Protein AF-A0A961MD03-F1 (afdb_monomer_lite)

Sequence (41 aa):
MKKRRNHHAELKARVALETVKGERTVLELATEYGVHPAMIR

Foldseek 3Di:
DPPPPPPDVVLLVVLQVVVVVVPDDLVVSCVVSVNDSVSSD

Structure (mmCIF, N/CA/C/O backbone):
data_AF-A0A961MD03-F1
#
_entry.id   AF-A0A961MD03-F1
#
loop_
_atom_site.group_PDB
_atom_site.id
_atom_site.type_symbol
_atom_site.label_atom_id
_atom_site.label_alt_id
_atom_site.label_comp_id
_atom_site.label_asym_id
_atom_site.label_entity_id
_atom_site.label_seq_id
_atom_site.pdbx_PDB_ins_code
_atom_site.Cartn_x
_atom_site.Cartn_y
_atom_site.Cartn_z
_atom_site.occupancy
_atom_site.B_iso_or_equiv
_atom_site.auth_seq_id
_atom_site.auth_comp_id
_atom_site.auth_asym_id
_atom_site.auth_atom_id
_atom_site.pdbx_PDB_model_num
ATOM 1 N N . MET A 1 1 ? 4.234 3.339 -27.377 1.00 52.12 1 MET A N 1
ATOM 2 C CA . MET A 1 1 ? 3.758 2.341 -26.388 1.00 52.12 1 MET A CA 1
ATOM 3 C C . MET A 1 1 ? 4.287 2.711 -25.004 1.00 52.12 1 MET A C 1
ATOM 5 O O . MET A 1 1 ? 5.497 2.733 -24.815 1.00 52.12 1 MET A O 1
ATOM 9 N N . LYS A 1 2 ? 3.416 3.082 -24.056 1.00 61.00 2 LYS A N 1
ATOM 10 C CA . LYS A 1 2 ? 3.812 3.504 -22.699 1.00 61.00 2 LYS A CA 1
ATOM 11 C C . LYS A 1 2 ? 4.321 2.268 -21.940 1.00 61.00 2 LYS A C 1
ATOM 13 O O . LYS A 1 2 ? 3.516 1.422 -21.559 1.00 61.00 2 LYS A O 1
ATOM 18 N N . LYS A 1 3 ? 5.647 2.116 -21.796 1.00 59.03 3 LYS A N 1
ATOM 19 C CA . LYS A 1 3 ? 6.269 1.021 -21.027 1.00 59.03 3 LYS A CA 1
ATOM 20 C C . LYS A 1 3 ? 5.641 1.008 -19.633 1.00 59.03 3 LYS A C 1
ATOM 22 O O . LYS A 1 3 ? 5.761 1.985 -18.896 1.00 59.03 3 LYS A O 1
ATOM 27 N N . ARG A 1 4 ? 4.940 -0.076 -19.292 1.00 59.69 4 ARG A N 1
ATOM 28 C CA . ARG A 1 4 ? 4.439 -0.299 -17.934 1.00 59.69 4 ARG A CA 1
ATOM 29 C C . ARG A 1 4 ? 5.662 -0.324 -17.021 1.00 59.69 4 ARG A C 1
ATOM 31 O O . ARG A 1 4 ? 6.522 -1.187 -17.167 1.00 59.69 4 ARG A O 1
ATOM 38 N N . ARG A 1 5 ? 5.783 0.671 -16.140 1.00 61.28 5 ARG A N 1
ATOM 39 C CA . ARG A 1 5 ? 6.771 0.650 -15.062 1.00 61.28 5 ARG A CA 1
ATOM 40 C C . ARG A 1 5 ? 6.384 -0.521 -14.165 1.00 61.28 5 ARG A C 1
ATOM 42 O O . ARG A 1 5 ? 5.386 -0.451 -13.453 1.00 61.28 5 ARG A O 1
ATOM 49 N N . ASN A 1 6 ? 7.115 -1.626 -14.274 1.00 59.91 6 ASN A N 1
ATOM 50 C CA . ASN A 1 6 ? 6.965 -2.751 -13.366 1.00 59.91 6 ASN A CA 1
ATOM 51 C C . ASN A 1 6 ? 7.460 -2.282 -11.997 1.00 59.91 6 ASN A C 1
ATOM 53 O O . ASN A 1 6 ? 8.650 -2.335 -11.711 1.00 59.91 6 ASN A O 1
ATOM 57 N N . HIS A 1 7 ? 6.556 -1.761 -11.168 1.00 63.22 7 HIS A N 1
ATOM 58 C CA . HIS A 1 7 ? 6.827 -1.624 -9.743 1.00 63.22 7 HIS A CA 1
ATOM 59 C C . HIS A 1 7 ? 7.170 -3.026 -9.226 1.00 63.22 7 HIS A C 1
ATOM 61 O O . HIS A 1 7 ? 6.398 -3.961 -9.466 1.00 63.22 7 HIS A O 1
ATOM 67 N N . HIS A 1 8 ? 8.355 -3.169 -8.621 1.00 67.06 8 HIS A N 1
ATOM 68 C CA . HIS A 1 8 ? 8.887 -4.438 -8.125 1.00 67.06 8 HIS A CA 1
ATOM 69 C C . HIS A 1 8 ? 7.806 -5.192 -7.338 1.00 67.06 8 HIS A C 1
ATOM 71 O O . HIS A 1 8 ? 7.103 -4.595 -6.524 1.00 67.06 8 HIS A O 1
ATOM 77 N N . ALA A 1 9 ? 7.654 -6.495 -7.595 1.00 70.00 9 ALA A N 1
ATOM 78 C CA . ALA A 1 9 ? 6.630 -7.334 -6.963 1.00 70.00 9 ALA A CA 1
ATOM 79 C C . ALA A 1 9 ? 6.671 -7.258 -5.424 1.00 70.00 9 ALA A C 1
ATOM 81 O O . ALA A 1 9 ? 5.633 -7.308 -4.772 1.00 70.00 9 ALA A O 1
ATOM 82 N N . GLU A 1 10 ? 7.860 -7.037 -4.868 1.00 70.69 10 GLU A N 1
ATOM 83 C CA . GLU A 1 10 ? 8.096 -6.827 -3.442 1.00 70.69 10 GLU A CA 1
ATOM 84 C C . GLU A 1 10 ? 7.369 -5.595 -2.879 1.00 70.69 10 GLU A C 1
ATOM 86 O O . GLU A 1 10 ? 6.757 -5.674 -1.817 1.00 70.69 10 GLU A O 1
ATOM 91 N N . LEU A 1 11 ? 7.344 -4.481 -3.620 1.00 75.25 11 LEU A N 1
ATOM 92 C CA . LEU A 1 11 ? 6.627 -3.266 -3.220 1.00 75.25 11 LEU A CA 1
ATOM 93 C C . LEU A 1 11 ? 5.124 -3.543 -3.109 1.00 75.25 11 LEU A C 1
ATOM 95 O O . LEU A 1 11 ? 4.480 -3.149 -2.145 1.00 75.25 11 LEU A O 1
ATOM 99 N N . LYS A 1 12 ? 4.571 -4.272 -4.084 1.00 75.94 12 LYS A N 1
ATOM 100 C CA . LYS A 1 12 ? 3.149 -4.636 -4.093 1.00 75.94 12 LYS A CA 1
ATOM 101 C C . LYS A 1 12 ? 2.801 -5.598 -2.962 1.00 75.94 12 LYS A C 1
ATOM 103 O O . LYS A 1 12 ? 1.749 -5.444 -2.357 1.00 75.94 12 LYS A O 1
ATOM 108 N N . ALA A 1 13 ? 3.680 -6.555 -2.665 1.00 79.31 13 ALA A N 1
ATOM 109 C CA . ALA A 1 13 ? 3.490 -7.489 -1.561 1.00 79.31 13 ALA A CA 1
ATOM 110 C C . ALA A 1 13 ? 3.493 -6.768 -0.206 1.00 79.31 13 ALA A C 1
ATOM 112 O O . ALA A 1 13 ? 2.616 -7.014 0.617 1.00 79.31 13 ALA A O 1
ATOM 113 N N . ARG A 1 14 ? 4.426 -5.830 0.001 1.00 80.25 14 ARG A N 1
ATOM 114 C CA . ARG A 1 14 ? 4.486 -5.013 1.222 1.00 80.25 14 ARG A CA 1
ATOM 115 C C . ARG A 1 14 ? 3.246 -4.138 1.386 1.00 80.25 14 ARG A C 1
ATOM 117 O O . ARG A 1 14 ? 2.598 -4.210 2.423 1.00 80.25 14 ARG A O 1
ATOM 124 N N . VAL A 1 15 ? 2.861 -3.413 0.332 1.00 81.06 15 VAL A N 1
ATOM 125 C CA . VAL A 1 15 ? 1.649 -2.580 0.330 1.00 81.06 15 VAL A CA 1
ATOM 126 C C . VAL A 1 15 ? 0.399 -3.418 0.609 1.00 81.06 15 VAL A C 1
ATOM 128 O O . VAL A 1 15 ? -0.429 -3.016 1.421 1.00 81.06 15 VAL A O 1
ATOM 131 N N . ALA A 1 16 ? 0.271 -4.602 0.001 1.00 81.00 16 ALA A N 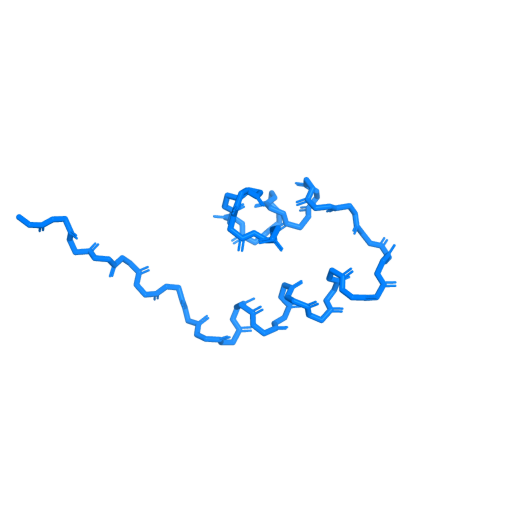1
ATOM 132 C CA . ALA A 1 16 ? -0.856 -5.499 0.250 1.00 81.00 16 ALA A CA 1
ATOM 133 C C . ALA A 1 16 ? -0.898 -5.988 1.708 1.00 81.00 16 ALA A C 1
ATOM 135 O O . ALA A 1 16 ? -1.960 -5.968 2.323 1.00 81.00 16 ALA A O 1
ATOM 136 N N . LEU A 1 17 ? 0.246 -6.372 2.285 1.00 82.69 17 LEU A N 1
ATOM 137 C CA . LEU A 1 17 ? 0.330 -6.809 3.683 1.00 82.69 17 LEU A CA 1
ATOM 138 C C . LEU A 1 17 ? -0.031 -5.691 4.668 1.00 82.69 17 LEU A C 1
ATOM 140 O O . LEU A 1 17 ? -0.770 -5.935 5.619 1.00 82.69 17 LEU A O 1
ATOM 144 N N . GLU A 1 18 ? 0.450 -4.469 4.440 1.00 80.75 18 GLU A N 1
ATOM 145 C CA . GLU 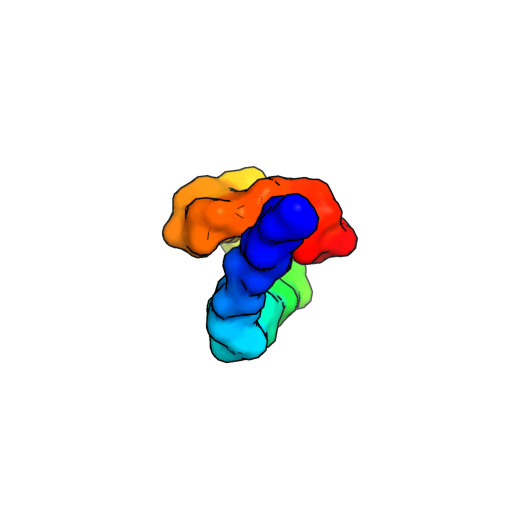A 1 18 ? 0.099 -3.317 5.281 1.00 80.75 18 GLU A CA 1
ATOM 146 C C . GLU A 1 18 ? -1.366 -2.906 5.135 1.00 80.75 18 GLU A C 1
ATOM 148 O O . GLU A 1 18 ? -2.006 -2.562 6.127 1.00 80.75 18 GLU A O 1
ATOM 153 N N . THR A 1 19 ? -1.925 -3.026 3.929 1.00 81.25 19 THR A N 1
ATOM 154 C CA . THR A 1 19 ? -3.355 -2.780 3.696 1.00 81.25 19 THR A CA 1
ATOM 155 C C . THR A 1 19 ? -4.214 -3.807 4.440 1.00 81.25 19 THR A C 1
ATOM 157 O O . THR A 1 19 ? -5.208 -3.438 5.059 1.00 81.25 19 THR A O 1
ATOM 160 N N . VAL A 1 20 ? -3.813 -5.085 4.443 1.00 79.50 20 VAL A N 1
ATOM 161 C CA . VAL A 1 20 ? -4.506 -6.162 5.180 1.00 79.50 20 VAL A CA 1
ATOM 162 C C . VAL A 1 20 ? -4.389 -5.985 6.694 1.00 79.50 20 VAL A C 1
ATOM 164 O O . VAL A 1 20 ? -5.334 -6.287 7.419 1.00 79.50 20 VAL A O 1
ATOM 167 N N . LYS A 1 21 ? -3.255 -5.476 7.184 1.00 81.25 21 LYS A N 1
ATOM 168 C CA . LYS A 1 21 ? -3.059 -5.175 8.607 1.00 81.25 21 LYS A CA 1
ATOM 169 C C . LYS A 1 21 ? -3.962 -4.052 9.122 1.00 81.25 21 LYS A C 1
ATOM 171 O O . LYS A 1 21 ? -4.215 -4.008 10.320 1.00 81.25 21 LYS A O 1
ATOM 176 N N . GLY A 1 22 ? -4.432 -3.150 8.255 1.00 74.69 22 GLY A N 1
ATOM 177 C CA . GLY A 1 22 ? -5.324 -2.049 8.637 1.00 74.69 22 GLY A CA 1
ATOM 178 C C . GLY A 1 22 ? -4.688 -1.007 9.567 1.00 74.69 22 GLY A C 1
ATOM 179 O O . GLY A 1 22 ? -5.387 -0.132 10.067 1.00 74.69 22 GLY A O 1
ATOM 180 N N . GLU A 1 23 ?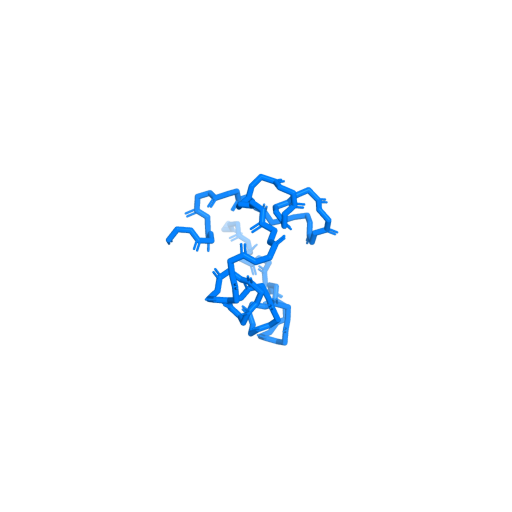 -3.373 -1.085 9.797 1.00 73.75 23 GLU A N 1
ATOM 181 C CA . GLU A 1 23 ? -2.626 -0.160 10.661 1.00 73.75 23 GLU A CA 1
ATOM 182 C C . GLU A 1 23 ? -2.427 1.216 10.002 1.00 73.75 23 GLU A C 1
ATOM 184 O O . GLU A 1 23 ? -2.177 2.198 10.696 1.00 73.75 23 GLU A O 1
ATOM 189 N N . ARG A 1 24 ? -2.531 1.299 8.667 1.00 76.38 24 ARG A N 1
ATOM 190 C CA . ARG A 1 24 ? -2.370 2.534 7.887 1.00 76.38 24 ARG A CA 1
ATOM 191 C C . ARG A 1 24 ? -3.470 2.663 6.849 1.00 76.38 24 ARG A C 1
ATOM 193 O O . ARG A 1 24 ? -3.928 1.674 6.274 1.00 76.38 24 ARG A O 1
ATOM 200 N N . THR A 1 25 ? -3.885 3.895 6.589 1.00 81.31 25 THR A N 1
ATOM 201 C CA . THR A 1 25 ? -4.891 4.167 5.563 1.00 81.31 25 THR A CA 1
ATOM 202 C C . THR A 1 25 ? -4.295 4.013 4.163 1.00 81.31 25 THR A C 1
ATOM 204 O O . THR A 1 25 ? -3.107 4.237 3.929 1.00 81.31 25 THR A O 1
ATOM 207 N N . VAL A 1 26 ? -5.139 3.672 3.186 1.00 79.00 26 VAL A N 1
ATOM 208 C CA . VAL A 1 26 ? -4.728 3.517 1.779 1.00 79.00 26 VAL A CA 1
ATOM 209 C C . VAL A 1 26 ? -4.044 4.782 1.234 1.00 79.00 26 VAL A C 1
ATOM 211 O O . VAL A 1 26 ? -3.153 4.689 0.394 1.00 79.00 26 VAL A O 1
ATOM 214 N N . LEU A 1 27 ? -4.433 5.963 1.723 1.00 79.31 27 LEU A N 1
ATOM 215 C CA . LEU A 1 27 ? -3.845 7.254 1.346 1.00 79.31 27 LEU A CA 1
ATOM 216 C C . LEU A 1 27 ? -2.418 7.439 1.879 1.00 79.31 27 LEU A C 1
ATOM 218 O O . LEU A 1 27 ? -1.556 7.948 1.159 1.00 79.31 27 LEU A O 1
ATOM 222 N N . GLU A 1 28 ? -2.155 7.007 3.110 1.00 82.31 28 GLU A N 1
ATOM 223 C CA . GLU A 1 28 ? -0.817 7.056 3.707 1.00 82.31 28 GLU A CA 1
ATOM 224 C C . GLU A 1 28 ? 0.122 6.086 2.992 1.00 82.31 28 GLU A C 1
ATOM 226 O O . GLU A 1 28 ? 1.193 6.491 2.545 1.00 82.31 28 GLU A O 1
ATOM 231 N N . LEU A 1 29 ? -0.329 4.848 2.760 1.00 81.19 29 LEU A N 1
ATOM 232 C CA . LEU A 1 29 ? 0.438 3.838 2.025 1.00 81.19 29 LEU A CA 1
ATOM 233 C C . LEU A 1 29 ? 0.713 4.264 0.579 1.00 81.19 29 LEU A C 1
ATOM 235 O O . LEU A 1 29 ? 1.813 4.074 0.061 1.00 81.19 29 LEU A O 1
ATOM 239 N N . ALA A 1 30 ? -0.268 4.884 -0.076 1.00 81.38 30 ALA A N 1
ATOM 240 C CA . ALA A 1 30 ? -0.103 5.440 -1.412 1.00 81.38 30 ALA A CA 1
ATOM 241 C C . ALA A 1 30 ? 0.984 6.522 -1.467 1.00 81.38 30 ALA A C 1
ATOM 243 O O . ALA A 1 30 ? 1.790 6.550 -2.400 1.00 81.38 30 ALA A O 1
ATOM 244 N N . THR A 1 31 ? 1.022 7.392 -0.459 1.00 81.81 31 THR A N 1
ATOM 245 C CA . THR A 1 31 ? 1.992 8.490 -0.377 1.00 81.81 31 THR A CA 1
ATOM 246 C C . THR A 1 31 ? 3.390 7.972 -0.047 1.00 81.81 31 THR A C 1
ATOM 248 O O . THR A 1 31 ? 4.355 8.351 -0.705 1.00 81.81 31 THR A O 1
ATOM 251 N N . GLU A 1 32 ? 3.495 7.060 0.918 1.00 82.44 32 GLU A N 1
ATOM 252 C CA . GLU A 1 32 ? 4.758 6.481 1.385 1.00 82.44 32 GLU A CA 1
ATOM 253 C C . GLU A 1 32 ? 5.446 5.635 0.312 1.0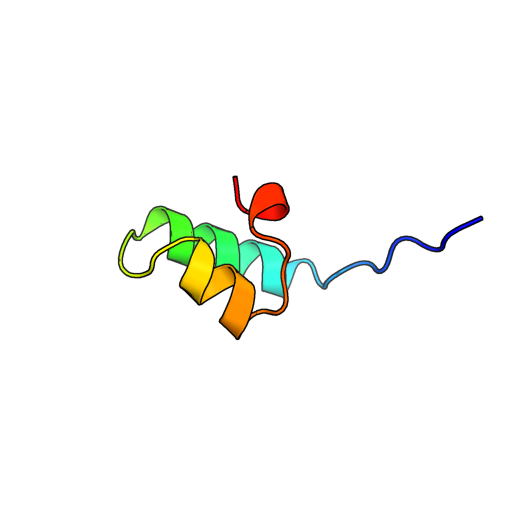0 82.44 32 GLU A C 1
ATOM 255 O O . GLU A 1 32 ? 6.647 5.763 0.078 1.00 82.44 32 GLU A O 1
ATOM 260 N N . TYR A 1 33 ? 4.678 4.804 -0.393 1.00 78.19 33 TYR A N 1
ATOM 261 C CA . TYR A 1 33 ? 5.214 3.918 -1.423 1.00 78.19 33 TYR A CA 1
ATOM 262 C C . TYR A 1 33 ? 5.170 4.532 -2.835 1.00 78.19 33 TYR A C 1
ATOM 264 O O . TYR A 1 33 ? 5.594 3.893 -3.804 1.00 78.19 33 TYR A O 1
ATOM 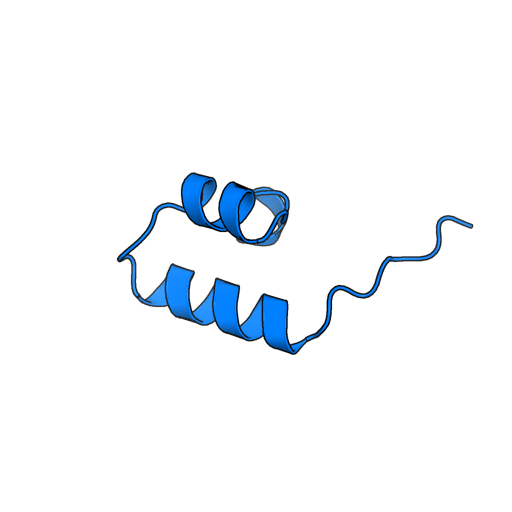272 N N . GLY A 1 34 ? 4.661 5.763 -2.979 1.00 78.38 34 GLY A N 1
ATOM 273 C CA . GLY A 1 34 ? 4.508 6.447 -4.269 1.00 78.38 34 GLY A CA 1
ATOM 274 C C . GLY A 1 34 ? 3.576 5.708 -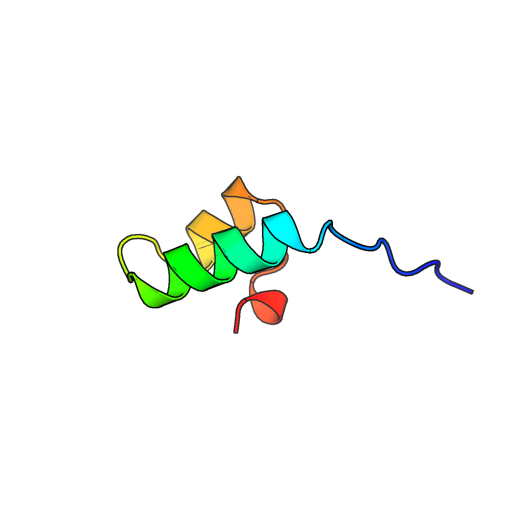5.238 1.00 78.38 34 GLY A C 1
ATOM 275 O O . GLY A 1 34 ? 3.759 5.759 -6.459 1.00 78.38 34 GLY A O 1
ATOM 276 N N . VAL A 1 35 ? 2.609 4.966 -4.697 1.00 76.50 35 VAL A N 1
ATOM 277 C CA . VAL A 1 35 ? 1.669 4.122 -5.439 1.00 76.50 35 VAL A CA 1
ATOM 278 C C . VAL A 1 35 ? 0.327 4.836 -5.489 1.00 76.50 35 VAL A C 1
ATOM 280 O O . VAL A 1 35 ? -0.148 5.351 -4.490 1.00 76.50 35 VAL A O 1
ATOM 283 N N . HIS A 1 36 ? -0.327 4.874 -6.648 1.00 78.56 36 HIS A N 1
ATOM 284 C CA . HIS A 1 36 ? -1.646 5.496 -6.736 1.00 78.56 36 HIS A CA 1
ATOM 285 C C . HIS A 1 36 ? -2.664 4.719 -5.868 1.00 78.56 36 HIS A C 1
ATOM 287 O O . HIS A 1 36 ? -2.733 3.499 -6.024 1.00 78.56 36 HIS A O 1
ATOM 293 N N . PRO A 1 37 ? -3.507 5.370 -5.039 1.00 77.31 37 PRO A N 1
ATOM 294 C CA . PRO A 1 37 ? -4.471 4.694 -4.153 1.00 77.31 37 PRO A CA 1
ATOM 295 C C . PRO A 1 37 ? -5.377 3.690 -4.880 1.00 77.31 37 PRO A C 1
ATOM 297 O O . PRO A 1 37 ? -5.670 2.607 -4.387 1.00 77.31 37 PRO A O 1
ATOM 300 N N . ALA A 1 38 ? -5.767 4.020 -6.113 1.00 78.12 38 ALA A N 1
ATOM 301 C CA . ALA A 1 38 ? -6.558 3.144 -6.983 1.00 78.12 38 ALA A CA 1
ATOM 302 C C . ALA A 1 38 ? -5.867 1.818 -7.372 1.00 78.12 38 ALA A C 1
ATOM 304 O O . ALA A 1 38 ? -6.533 0.937 -7.897 1.00 78.12 38 ALA A O 1
ATOM 305 N N . MET A 1 39 ? -4.552 1.687 -7.164 1.00 72.62 39 MET A N 1
ATOM 306 C CA . MET A 1 39 ? -3.802 0.437 -7.358 1.00 72.62 39 MET A CA 1
ATOM 307 C C . MET A 1 39 ? -3.698 -0.410 -6.080 1.00 72.62 39 MET A C 1
ATOM 309 O O . MET A 1 39 ? -3.178 -1.520 -6.150 1.00 72.62 39 MET A O 1
ATOM 313 N N . ILE A 1 40 ? -4.119 0.129 -4.934 1.00 75.69 40 ILE A N 1
ATOM 314 C CA . ILE A 1 40 ? -4.102 -0.540 -3.625 1.00 75.69 40 ILE A CA 1
ATOM 315 C C . ILE A 1 40 ? -5.484 -1.136 -3.300 1.00 75.69 40 ILE A C 1
ATOM 317 O O . ILE A 1 40 ? -5.561 -2.139 -2.599 1.00 75.69 40 ILE A O 1
ATOM 321 N N . ARG A 1 41 ? -6.554 -0.520 -3.826 1.00 66.06 41 ARG A N 1
ATOM 322 C CA . ARG A 1 41 ? -7.928 -1.048 -3.807 1.00 66.06 41 ARG A CA 1
ATOM 323 C C . ARG A 1 41 ? -8.045 -2.397 -4.518 1.00 66.06 41 ARG A C 1
ATOM 325 O O . ARG A 1 41 ? -7.470 -2.523 -5.621 1.00 66.06 41 ARG A O 1
#

Secondary structure (DSSP, 8-state):
--------HHHHHHHHHHHHHTSS-HHHHHHHTT--GGGT-

pLDDT: mean 74.57, std 8.0, range [52.12, 82.69]

Radius of gyration: 10.67 Å; chains: 1; bounding box: 17×16×37 Å